Protein AF-A0A919ZXA0-F1 (afdb_monomer_lite)

Foldseek 3Di:
DVPDDLVVVLVVLLCQACPVHNPDPRRDPDDDDDPVCVVVSCVSNVVSNVD

Sequence (51 aa):
MPSADMKLAVKGVTFSAAGTTGQRCTSLRRLFVHEDIYDNFLTDLKPSLTA

Structure (mmCIF, N/CA/C/O backbone):
data_AF-A0A919ZXA0-F1
#
_entry.id   AF-A0A919ZXA0-F1
#
loop_
_atom_site.group_PDB
_atom_site.id
_atom_site.type_symbol
_atom_site.label_atom_id
_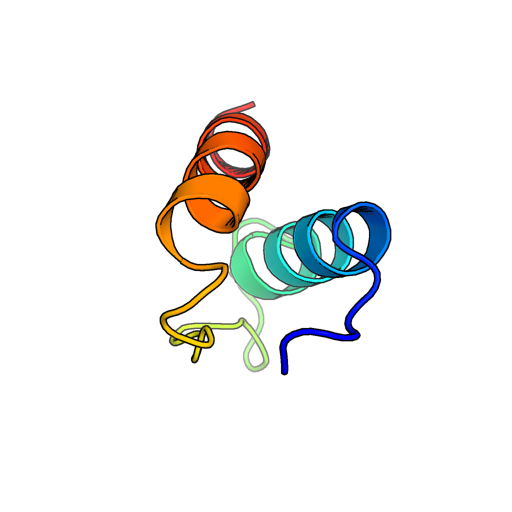atom_site.label_alt_id
_atom_site.label_comp_id
_atom_site.label_asym_id
_atom_site.label_entity_id
_atom_site.label_seq_id
_atom_site.pdbx_PDB_ins_code
_atom_site.Cartn_x
_atom_site.Cartn_y
_atom_site.Cartn_z
_atom_site.occupancy
_atom_site.B_iso_or_equiv
_atom_site.auth_seq_id
_atom_site.auth_comp_id
_atom_site.auth_asym_id
_atom_site.auth_atom_id
_atom_site.pdbx_PDB_model_num
ATOM 1 N N . MET A 1 1 ? 8.397 -11.033 5.222 1.00 69.38 1 MET A N 1
ATOM 2 C CA . MET A 1 1 ? 9.288 -11.845 6.074 1.00 69.38 1 MET A CA 1
ATOM 3 C C . MET A 1 1 ? 8.615 -11.977 7.429 1.00 69.38 1 MET A C 1
ATOM 5 O O . MET A 1 1 ? 8.206 -10.944 7.949 1.00 69.38 1 MET A O 1
ATOM 9 N N . PRO A 1 2 ? 8.440 -13.194 7.964 1.00 76.44 2 PRO A N 1
ATOM 10 C CA . PRO A 1 2 ? 7.652 -13.416 9.182 1.00 76.44 2 PRO A CA 1
ATOM 11 C C . PRO A 1 2 ? 8.284 -12.809 10.451 1.00 76.44 2 PRO A C 1
ATOM 13 O O . PRO A 1 2 ? 7.620 -12.694 11.470 1.00 76.44 2 PRO A O 1
ATOM 16 N N . SER A 1 3 ? 9.548 -12.375 10.388 1.00 87.56 3 SER A N 1
ATOM 17 C CA . SER A 1 3 ? 10.291 -11.764 11.499 1.00 87.56 3 SER A CA 1
ATOM 18 C C . SER A 1 3 ? 10.241 -10.228 11.543 1.00 87.56 3 SER A C 1
ATOM 20 O O . SER A 1 3 ? 11.001 -9.619 12.294 1.00 87.56 3 SER A O 1
ATOM 22 N N . ALA A 1 4 ? 9.441 -9.577 10.691 1.00 88.44 4 ALA A N 1
ATOM 23 C CA . ALA A 1 4 ? 9.356 -8.118 10.660 1.00 88.44 4 ALA A CA 1
ATOM 24 C C . ALA A 1 4 ? 8.617 -7.570 11.895 1.00 88.44 4 ALA A C 1
ATOM 26 O O . ALA A 1 4 ? 7.627 -8.148 12.338 1.00 88.44 4 ALA A O 1
ATOM 27 N N . ASP A 1 5 ? 9.055 -6.419 12.416 1.00 92.50 5 ASP A N 1
ATOM 28 C CA . ASP A 1 5 ? 8.289 -5.693 13.434 1.00 92.50 5 ASP A CA 1
ATOM 29 C C . ASP A 1 5 ? 7.011 -5.130 12.800 1.00 92.50 5 ASP A C 1
ATOM 31 O O . ASP A 1 5 ? 7.052 -4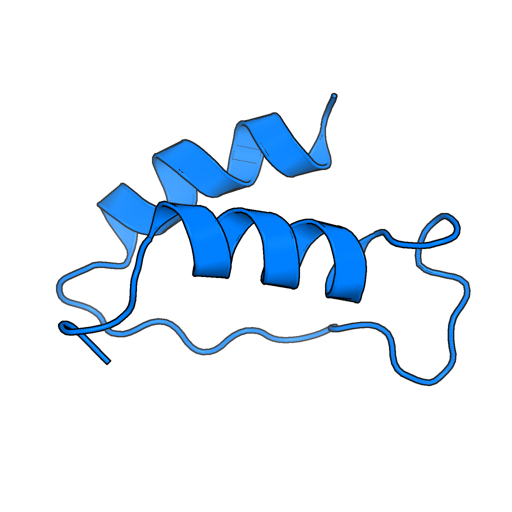.204 11.985 1.00 92.50 5 ASP A O 1
ATOM 35 N N . MET A 1 6 ? 5.870 -5.701 13.185 1.00 90.50 6 MET A N 1
ATOM 36 C CA . MET A 1 6 ? 4.562 -5.384 12.611 1.00 90.50 6 MET A CA 1
ATOM 37 C C . MET A 1 6 ? 4.164 -3.922 12.827 1.00 90.50 6 MET A C 1
ATOM 39 O O . MET A 1 6 ? 3.656 -3.278 11.909 1.00 90.50 6 MET A O 1
ATOM 43 N N . LYS A 1 7 ? 4.450 -3.353 14.004 1.00 91.31 7 LYS A N 1
ATOM 44 C CA . LYS A 1 7 ? 4.074 -1.967 14.326 1.00 91.31 7 LYS A CA 1
ATOM 45 C C . LYS A 1 7 ? 4.891 -0.977 13.509 1.00 91.31 7 LYS A C 1
ATOM 47 O O . LYS A 1 7 ? 4.354 0.028 13.036 1.00 91.31 7 LYS A O 1
ATOM 52 N N . LEU A 1 8 ? 6.186 -1.246 13.353 1.00 94.38 8 LEU A N 1
ATOM 53 C CA . LEU A 1 8 ? 7.057 -0.419 12.525 1.00 94.38 8 LEU A CA 1
ATOM 54 C C . LEU A 1 8 ? 6.698 -0.554 11.042 1.00 94.38 8 LEU A C 1
ATOM 56 O O . LEU A 1 8 ? 6.612 0.456 10.342 1.00 94.38 8 LEU A O 1
ATOM 60 N N . ALA A 1 9 ? 6.443 -1.778 10.579 1.00 94.81 9 ALA A N 1
ATOM 61 C CA . ALA A 1 9 ? 6.080 -2.056 9.196 1.00 94.81 9 ALA A CA 1
ATOM 62 C C . ALA A 1 9 ? 4.773 -1.356 8.795 1.00 94.81 9 ALA A C 1
ATOM 64 O O . ALA A 1 9 ? 4.753 -0.688 7.763 1.00 94.81 9 ALA A O 1
ATOM 65 N N . VAL A 1 10 ? 3.721 -1.418 9.621 1.00 95.06 10 VAL A N 1
ATOM 66 C CA . VAL A 1 10 ? 2.451 -0.715 9.357 1.00 95.06 10 VAL A CA 1
ATOM 67 C C . VAL A 1 10 ? 2.677 0.794 9.243 1.00 95.06 10 VAL A C 1
ATOM 69 O O . VAL A 1 10 ? 2.302 1.390 8.237 1.00 95.06 10 VAL A O 1
ATOM 72 N N . LYS A 1 11 ? 3.379 1.416 10.201 1.00 95.12 11 LYS A N 1
ATOM 73 C CA . LYS A 1 11 ? 3.690 2.860 10.148 1.00 95.12 11 LYS A CA 1
ATOM 74 C C . LYS A 1 11 ? 4.499 3.241 8.908 1.00 95.12 11 LYS A C 1
ATOM 76 O O . LYS A 1 11 ? 4.194 4.237 8.250 1.00 95.12 11 LYS A O 1
ATOM 81 N N . GLY A 1 12 ? 5.529 2.457 8.593 1.00 95.62 12 GLY A N 1
ATOM 8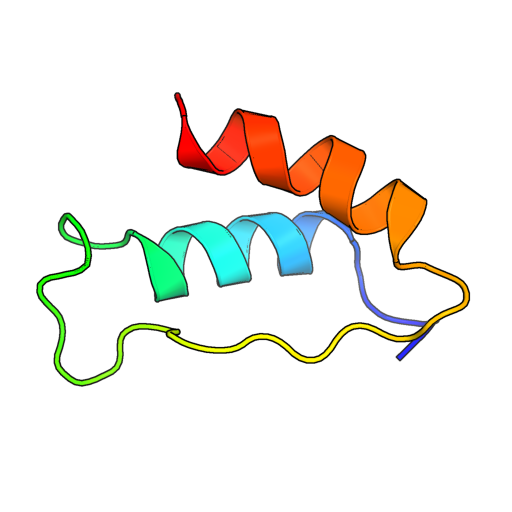2 C CA . GLY A 1 12 ? 6.393 2.689 7.439 1.00 95.62 12 GLY A CA 1
ATOM 83 C C . GLY A 1 12 ? 5.630 2.577 6.122 1.00 95.62 12 GLY A C 1
ATOM 84 O O . GLY A 1 12 ? 5.789 3.432 5.251 1.00 95.62 12 GLY A O 1
ATOM 85 N N . VAL A 1 13 ? 4.755 1.578 5.997 1.00 96.06 13 VAL A N 1
ATOM 86 C CA . VAL A 1 13 ? 3.886 1.393 4.829 1.00 96.06 13 VAL A CA 1
ATOM 87 C C . VAL A 1 13 ? 2.896 2.545 4.702 1.00 96.06 13 VAL A C 1
ATOM 89 O O . VAL A 1 13 ? 2.810 3.124 3.623 1.00 96.06 13 VAL A O 1
ATOM 92 N N . THR A 1 14 ? 2.216 2.938 5.780 1.00 94.94 14 THR A N 1
ATOM 93 C CA . THR A 1 14 ? 1.266 4.062 5.770 1.00 94.94 14 THR A CA 1
ATOM 94 C C . THR A 1 14 ? 1.932 5.355 5.311 1.00 94.94 14 THR A C 1
ATOM 96 O O . THR A 1 14 ? 1.451 6.006 4.384 1.00 94.94 14 THR A O 1
ATOM 99 N N . PHE A 1 15 ? 3.083 5.707 5.890 1.00 94.75 15 PHE A N 1
ATOM 100 C CA . PHE A 1 15 ? 3.830 6.893 5.469 1.00 94.75 15 PHE A CA 1
ATOM 101 C C . PHE A 1 15 ? 4.321 6.785 4.021 1.00 94.75 15 PHE A C 1
ATOM 103 O O . PHE A 1 15 ? 4.255 7.755 3.270 1.00 94.75 15 PHE A O 1
ATOM 110 N N . SER A 1 16 ? 4.802 5.614 3.604 1.00 94.44 16 SER A N 1
ATOM 111 C CA . SER A 1 16 ? 5.341 5.433 2.252 1.00 94.44 16 SER A CA 1
ATOM 112 C C . SER A 1 16 ? 4.246 5.442 1.184 1.00 94.44 16 SER A C 1
ATOM 114 O O . SER A 1 16 ? 4.476 5.930 0.081 1.00 94.44 16 SER A O 1
ATOM 116 N N . ALA A 1 17 ? 3.058 4.917 1.484 1.00 95.12 17 ALA A N 1
ATOM 117 C CA . ALA A 1 17 ? 1.933 4.871 0.554 1.00 95.12 17 ALA A CA 1
ATOM 118 C C . ALA A 1 17 ? 1.174 6.205 0.508 1.00 95.12 17 ALA A C 1
ATOM 120 O O . ALA A 1 17 ? 0.942 6.746 -0.572 1.00 95.12 17 ALA A O 1
ATOM 121 N N . ALA A 1 18 ? 0.825 6.752 1.675 1.00 93.50 18 ALA A N 1
ATOM 122 C CA . ALA A 1 18 ? -0.078 7.895 1.810 1.00 93.50 18 ALA A CA 1
ATOM 123 C C . ALA A 1 18 ? 0.609 9.191 2.276 1.00 93.50 18 ALA A C 1
ATOM 125 O O . ALA A 1 18 ? -0.035 10.238 2.354 1.00 93.50 18 ALA A O 1
ATOM 126 N N . GLY A 1 19 ? 1.917 9.176 2.549 1.00 91.25 19 GLY A N 1
ATOM 127 C CA . GLY A 1 19 ? 2.672 10.380 2.899 1.00 91.25 19 GLY A CA 1
ATOM 128 C C . GLY A 1 19 ? 2.490 11.477 1.851 1.00 91.25 19 GLY A C 1
ATOM 129 O O . GLY A 1 19 ? 2.548 11.218 0.647 1.00 91.25 19 GLY A O 1
ATOM 130 N N . THR A 1 20 ? 2.225 12.709 2.305 1.00 91.25 20 THR A N 1
ATOM 131 C CA . THR A 1 20 ? 1.833 13.850 1.445 1.00 91.25 20 THR A CA 1
ATOM 132 C C . THR A 1 20 ? 0.699 13.503 0.473 1.00 91.25 20 THR A C 1
ATOM 134 O O . THR A 1 20 ? 0.739 13.861 -0.702 1.00 91.25 20 THR A O 1
ATOM 137 N N . THR A 1 21 ? -0.312 12.775 0.955 1.00 90.00 21 THR A N 1
ATOM 138 C CA . THR A 1 21 ? -1.467 12.316 0.157 1.00 90.00 21 THR A CA 1
ATOM 139 C C . THR A 1 21 ? -1.057 11.434 -1.036 1.00 90.00 21 THR A C 1
ATOM 141 O O . THR A 1 21 ? -1.697 11.442 -2.080 1.00 90.00 21 THR A O 1
ATOM 144 N N . GLY A 1 22 ? 0.067 10.716 -0.936 1.00 89.25 22 GLY A N 1
ATOM 145 C CA . GLY A 1 22 ? 0.590 9.887 -2.031 1.00 89.25 22 GLY A CA 1
ATOM 146 C C . GLY A 1 22 ? 1.169 10.679 -3.213 1.00 89.25 22 GLY A C 1
ATOM 147 O O . GLY A 1 22 ? 1.510 10.095 -4.239 1.00 89.25 22 GLY A O 1
ATOM 148 N N . GLN A 1 23 ? 1.324 12.002 -3.084 1.00 94.69 23 GL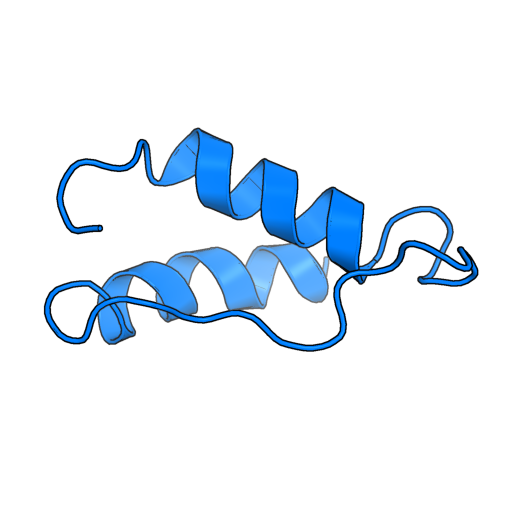N A N 1
ATOM 149 C CA . GLN A 1 23 ? 1.897 12.875 -4.115 1.00 94.69 23 GLN A CA 1
ATOM 150 C C . GLN A 1 23 ? 3.433 12.899 -4.045 1.00 94.69 23 GLN A C 1
ATOM 152 O O . GLN A 1 23 ? 4.064 13.957 -4.061 1.00 94.69 23 GLN A O 1
ATOM 157 N N . ARG A 1 24 ? 4.053 11.719 -3.933 1.00 94.50 24 ARG A N 1
ATOM 158 C CA . ARG A 1 24 ? 5.509 11.535 -4.003 1.00 94.50 24 ARG A CA 1
ATOM 159 C C . ARG A 1 24 ? 5.840 10.572 -5.126 1.00 94.50 24 ARG A C 1
ATOM 161 O O . ARG A 1 24 ? 5.223 9.522 -5.274 1.00 94.50 24 ARG A O 1
ATOM 168 N N . CYS A 1 25 ? 6.885 10.889 -5.882 1.00 95.50 25 CYS A N 1
ATOM 169 C CA . CYS A 1 25 ? 7.403 9.993 -6.916 1.00 95.50 25 CYS A CA 1
ATOM 170 C C . CYS A 1 25 ? 7.881 8.642 -6.348 1.00 95.50 25 CYS A C 1
ATOM 172 O O . CYS A 1 25 ? 7.906 7.651 -7.071 1.00 95.50 25 CYS A O 1
ATOM 174 N N . THR A 1 26 ? 8.210 8.591 -5.053 1.00 95.62 26 THR A N 1
ATOM 175 C CA . THR A 1 26 ? 8.646 7.394 -4.320 1.00 95.62 26 THR A CA 1
ATOM 176 C C . THR A 1 26 ? 7.527 6.698 -3.543 1.00 95.62 26 THR A C 1
ATOM 178 O O . THR A 1 26 ? 7.811 5.834 -2.713 1.00 95.62 26 THR A O 1
ATOM 181 N N . SER A 1 27 ? 6.260 7.051 -3.781 1.00 95.94 27 SER A N 1
ATOM 182 C CA . SER A 1 27 ? 5.144 6.437 -3.066 1.00 95.94 27 SER A CA 1
ATOM 183 C C . SER A 1 27 ? 5.044 4.930 -3.314 1.00 95.94 27 SER A C 1
ATOM 185 O O . SER A 1 27 ? 5.168 4.433 -4.438 1.00 95.94 27 SER A O 1
ATOM 187 N N . LEU A 1 28 ? 4.772 4.193 -2.241 1.00 95.81 28 LEU A N 1
ATOM 188 C CA . LEU A 1 28 ? 4.581 2.749 -2.268 1.00 95.81 28 LEU A CA 1
ATOM 189 C C . LEU A 1 28 ? 3.261 2.407 -2.977 1.00 95.81 28 LEU A C 1
ATOM 191 O O . LEU A 1 28 ? 2.183 2.602 -2.424 1.00 95.81 28 LEU A O 1
ATOM 195 N N . ARG A 1 29 ? 3.348 1.865 -4.200 1.00 93.81 29 ARG A N 1
ATOM 196 C CA . ARG A 1 29 ? 2.170 1.434 -4.987 1.00 93.81 29 ARG A CA 1
ATOM 197 C C . ARG A 1 29 ? 1.861 -0.057 -4.902 1.00 93.81 29 ARG A C 1
ATOM 199 O O . ARG A 1 29 ? 0.761 -0.473 -5.246 1.00 93.81 29 ARG A O 1
ATOM 206 N N . ARG A 1 30 ? 2.844 -0.870 -4.517 1.00 95.62 30 ARG A N 1
ATOM 207 C CA . ARG A 1 30 ? 2.719 -2.325 -4.376 1.00 95.62 30 ARG A CA 1
ATOM 208 C C . ARG A 1 30 ? 3.493 -2.760 -3.142 1.00 95.62 30 ARG A C 1
ATOM 210 O O . ARG A 1 30 ? 4.616 -2.304 -2.941 1.00 95.62 30 ARG A O 1
ATOM 217 N N . LEU A 1 31 ? 2.890 -3.634 -2.346 1.00 94.31 31 LEU A N 1
ATOM 218 C CA . LEU A 1 31 ? 3.482 -4.208 -1.145 1.00 94.31 31 LEU A CA 1
ATOM 219 C C . LEU A 1 31 ? 3.469 -5.730 -1.266 1.00 94.31 31 LEU A C 1
ATOM 221 O O . LEU A 1 31 ? 2.427 -6.310 -1.559 1.00 94.31 31 LEU A O 1
ATOM 225 N N . PHE A 1 32 ? 4.611 -6.364 -1.015 1.00 94.38 32 PHE A N 1
ATOM 226 C CA . PHE A 1 32 ? 4.708 -7.816 -0.911 1.00 94.38 32 PHE A CA 1
ATOM 227 C C . PHE A 1 32 ? 4.671 -8.208 0.562 1.00 94.38 32 PHE A C 1
ATOM 229 O O . PHE A 1 32 ? 5.492 -7.743 1.354 1.00 94.38 32 PHE A O 1
ATOM 236 N N . VAL A 1 33 ? 3.717 -9.059 0.924 1.00 94.12 33 VAL A N 1
ATOM 237 C CA . VAL A 1 33 ? 3.514 -9.534 2.294 1.00 94.12 33 VAL A CA 1
ATOM 238 C C . VAL A 1 33 ? 3.650 -11.050 2.289 1.00 94.12 33 VAL A C 1
ATOM 240 O O . VAL A 1 33 ? 3.224 -11.708 1.345 1.00 94.12 33 VAL A O 1
ATOM 243 N N . HIS A 1 34 ? 4.304 -11.590 3.316 1.00 94.88 34 HIS A N 1
ATOM 244 C CA . HIS A 1 34 ? 4.468 -13.035 3.450 1.00 94.88 34 HIS A CA 1
ATOM 245 C C . HIS A 1 34 ? 3.127 -13.669 3.827 1.00 94.88 34 HIS A C 1
ATOM 247 O O . HIS A 1 34 ? 2.415 -13.104 4.657 1.00 94.88 34 HIS A O 1
ATOM 253 N N . GLU A 1 35 ? 2.805 -14.820 3.241 1.00 94.19 35 GLU A N 1
ATOM 254 C CA . GLU A 1 35 ? 1.499 -15.477 3.390 1.00 94.19 35 GLU A CA 1
ATOM 255 C C . GLU A 1 35 ? 1.111 -15.703 4.859 1.00 94.19 35 GLU A C 1
ATOM 257 O O . GLU A 1 35 ? 0.043 -15.261 5.270 1.00 94.19 35 GLU A O 1
ATOM 262 N N . ASP A 1 36 ? 2.033 -16.222 5.679 1.00 93.50 36 ASP A N 1
ATOM 263 C CA . ASP A 1 36 ? 1.822 -16.486 7.115 1.00 93.50 36 ASP A CA 1
ATOM 264 C C . ASP A 1 36 ? 1.348 -15.285 7.949 1.00 93.50 36 ASP A C 1
ATOM 266 O O . ASP A 1 36 ? 0.782 -15.460 9.026 1.00 93.50 36 ASP A O 1
ATOM 270 N N . ILE A 1 37 ? 1.618 -14.057 7.498 1.00 92.50 37 ILE A N 1
ATOM 271 C CA . ILE A 1 37 ? 1.277 -12.831 8.235 1.00 92.50 37 ILE A CA 1
ATOM 272 C C . ILE A 1 37 ? 0.262 -11.963 7.495 1.00 92.50 37 ILE A C 1
ATOM 274 O O . ILE A 1 37 ? -0.068 -10.885 7.984 1.00 92.50 37 ILE A O 1
ATOM 278 N N . TYR A 1 38 ? -0.210 -12.391 6.323 1.00 93.56 38 TYR A N 1
ATOM 279 C CA . TYR A 1 38 ? -1.007 -11.565 5.420 1.00 93.56 38 TYR A CA 1
ATOM 280 C C . TYR A 1 38 ? -2.271 -11.018 6.091 1.00 93.56 38 TYR A C 1
ATOM 282 O O . TYR A 1 38 ? -2.476 -9.802 6.134 1.00 93.56 38 TYR A O 1
ATOM 290 N N . ASP A 1 39 ? -3.076 -11.903 6.678 1.00 94.38 39 ASP A N 1
ATOM 291 C CA . ASP A 1 39 ? -4.363 -11.534 7.275 1.00 94.38 39 ASP A CA 1
ATOM 292 C C . ASP A 1 39 ? -4.196 -10.640 8.508 1.00 94.38 39 ASP A C 1
ATOM 294 O O . ASP A 1 39 ? -4.890 -9.629 8.665 1.00 94.38 39 ASP A O 1
ATOM 298 N N . ASN A 1 40 ? -3.224 -10.974 9.359 1.00 92.69 40 ASN A N 1
ATOM 299 C CA . ASN A 1 40 ? -2.913 -10.188 10.549 1.00 92.69 40 ASN A CA 1
ATOM 300 C C . ASN A 1 40 ? -2.405 -8.788 10.160 1.00 92.69 40 ASN A C 1
ATOM 302 O O . ASN A 1 40 ? -2.893 -7.774 10.654 1.00 92.69 40 ASN A O 1
ATOM 306 N N . PHE A 1 41 ? -1.496 -8.715 9.183 1.00 94.06 41 PHE A N 1
ATOM 307 C CA . PHE A 1 41 ? -0.944 -7.452 8.699 1.00 94.06 41 PHE A CA 1
ATOM 308 C C . PHE A 1 41 ? -2.013 -6.534 8.090 1.00 94.06 41 PHE A C 1
ATOM 310 O O . PHE A 1 41 ? -2.005 -5.325 8.322 1.00 94.06 41 PHE A O 1
ATOM 317 N N . LEU A 1 42 ? -2.957 -7.087 7.321 1.00 93.81 42 LEU A N 1
ATOM 318 C CA . LEU A 1 42 ? -4.040 -6.299 6.729 1.00 93.81 42 LEU A CA 1
ATOM 319 C C . LEU A 1 42 ? -5.039 -5.766 7.757 1.00 93.81 42 LEU A C 1
ATOM 321 O O . LEU A 1 42 ? -5.614 -4.698 7.531 1.00 93.81 42 LEU A O 1
ATOM 325 N N . THR A 1 43 ? -5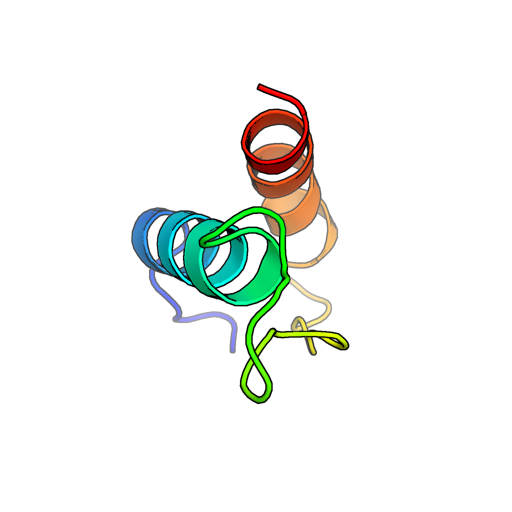.257 -6.497 8.848 1.00 94.69 43 THR A N 1
ATOM 326 C CA . THR A 1 43 ? -6.155 -6.071 9.930 1.00 94.69 43 THR A CA 1
ATOM 327 C C . THR A 1 43 ? -5.648 -4.784 10.577 1.00 94.69 43 THR A C 1
ATOM 329 O O . THR A 1 43 ? -6.428 -3.853 10.773 1.00 94.69 43 THR A O 1
ATOM 332 N N . ASP A 1 44 ? -4.336 -4.684 10.793 1.00 92.50 44 ASP A N 1
ATOM 333 C CA . ASP A 1 44 ? -3.703 -3.492 11.363 1.00 92.50 44 ASP A CA 1
ATOM 334 C C . ASP A 1 44 ? -3.504 -2.364 10.334 1.00 92.50 44 ASP A C 1
ATOM 336 O O . ASP A 1 44 ? -3.607 -1.180 10.669 1.00 92.50 44 ASP A O 1
ATOM 340 N N . LEU A 1 45 ? -3.220 -2.700 9.069 1.00 94.44 45 LEU A N 1
ATOM 341 C CA . LEU A 1 45 ? -2.922 -1.702 8.038 1.00 94.44 45 LEU A CA 1
ATOM 342 C C . LEU A 1 45 ? -4.159 -0.920 7.576 1.00 94.44 45 LEU A C 1
ATOM 344 O O . LEU A 1 45 ? -4.064 0.292 7.372 1.00 94.44 45 LEU A O 1
ATOM 348 N N . LYS A 1 46 ? -5.307 -1.585 7.382 1.00 93.25 46 LYS A N 1
ATOM 349 C CA . LYS A 1 46 ? -6.511 -0.947 6.812 1.00 93.25 46 LYS A CA 1
ATOM 350 C C . LYS A 1 46 ? -6.952 0.297 7.601 1.00 93.25 46 LYS A C 1
ATOM 352 O O . LYS A 1 46 ? -7.087 1.342 6.966 1.00 93.25 46 LYS A O 1
ATOM 357 N N . PRO A 1 47 ? -7.105 0.248 8.941 1.00 92.38 47 PRO A N 1
ATOM 358 C CA . PRO A 1 47 ? -7.471 1.431 9.719 1.00 92.38 47 PRO A CA 1
ATOM 359 C C . PRO A 1 47 ? -6.448 2.564 9.600 1.00 92.38 47 PRO A C 1
ATOM 361 O O . PRO A 1 47 ? -6.823 3.732 9.582 1.00 92.38 47 PRO A O 1
ATOM 364 N N . SER A 1 48 ? -5.156 2.231 9.481 1.00 89.50 48 SER A N 1
ATOM 365 C CA . SER A 1 48 ? -4.079 3.222 9.407 1.00 89.50 48 SER A CA 1
ATOM 366 C C . SER A 1 48 ? -4.072 4.041 8.110 1.00 89.50 48 SER A C 1
ATOM 368 O O . SER A 1 48 ? -3.422 5.082 8.089 1.00 89.50 48 SER A O 1
ATOM 370 N N . LEU A 1 49 ? -4.730 3.578 7.042 1.00 86.31 49 LEU A N 1
ATOM 371 C CA . LEU A 1 49 ? -4.819 4.284 5.756 1.00 86.31 49 LEU A CA 1
ATOM 372 C C . LEU A 1 49 ? -6.108 5.103 5.597 1.00 86.31 49 LEU A C 1
ATOM 374 O O . LEU A 1 49 ? -6.202 5.906 4.673 1.00 86.31 49 LEU A O 1
ATOM 378 N N . THR A 1 50 ? -7.106 4.864 6.447 1.00 81.94 50 THR A N 1
ATOM 379 C CA . THR A 1 50 ? -8.437 5.489 6.363 1.00 81.94 50 THR A CA 1
ATOM 380 C C . THR A 1 50 ? -8.703 6.524 7.454 1.00 81.94 50 THR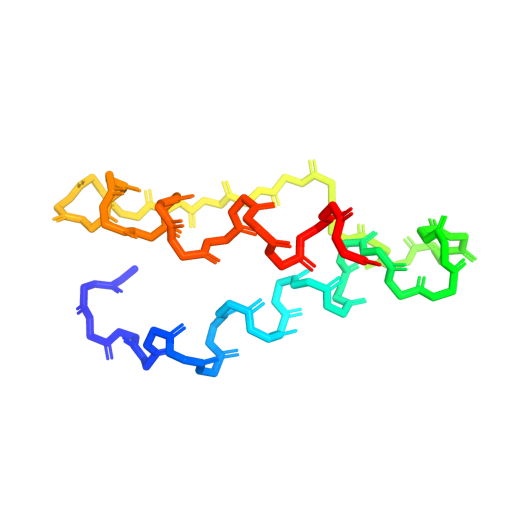 A C 1
ATOM 382 O O . THR A 1 50 ? -9.751 7.165 7.419 1.00 81.94 50 THR A O 1
ATOM 385 N N . ALA A 1 51 ? -7.804 6.635 8.433 1.00 60.84 51 ALA A N 1
ATOM 386 C CA . ALA A 1 51 ? -7.822 7.660 9.474 1.00 60.84 51 ALA A CA 1
ATOM 387 C C . ALA A 1 51 ? -7.189 8.961 8.965 1.00 60.84 51 ALA A C 1
ATOM 389 O O . ALA A 1 51 ? -7.757 10.032 9.268 1.00 60.84 51 ALA A O 1
#

Secondary structure (DSSP, 8-state):
-TTS-HHHHHHHHHHHHHGGGG-STT--------GGGHHHHHHHHHHHHH-

Radius of gyration: 11.02 Å; chains: 1; bounding box: 19×30×21 Å

pLDDT: mean 91.67, std 6.49, range [60.84, 96.06]